Protein AF-A0A4Q9LUZ6-F1 (afdb_monomer)

Secondary structure (DSSP, 8-state):
--EETTTTEETTT-TTSSSPP--SSHHHHHHHSTTSS--HHHHHHHHHHH-HHHHHHHHTTT---

Foldseek 3Di:
DQQDVVVRAGPQQGPVDPHGDDDPDPVSCVCPDPPNDPCVPVVVVVVCVVDPVSVVVVVVVPPDD

Organism: NCBI:txid1176355

Structure (mmCIF, N/CA/C/O backbone):
data_AF-A0A4Q9LUZ6-F1
#
_entry.id   AF-A0A4Q9LUZ6-F1
#
loop_
_atom_site.group_PDB
_atom_site.id
_atom_site.type_symbol
_atom_site.label_atom_id
_atom_site.label_alt_id
_atom_site.label_comp_id
_atom_site.label_asym_id
_atom_site.label_entity_id
_atom_site.label_seq_id
_atom_site.pdbx_PDB_ins_code
_atom_site.Cartn_x
_atom_site.Cartn_y
_atom_site.Cartn_z
_atom_site.occupancy
_atom_site.B_iso_or_equiv
_atom_site.auth_seq_id
_atom_site.auth_comp_id
_atom_site.auth_asym_id
_atom_site.auth_atom_id
_atom_site.pdbx_PDB_model_num
ATOM 1 N N . MET A 1 1 ? 3.655 5.574 -16.896 1.00 73.06 1 MET A N 1
ATOM 2 C CA . MET A 1 1 ? 3.356 4.312 -17.602 1.00 73.06 1 MET A CA 1
ATOM 3 C C . MET A 1 1 ? 4.435 3.295 -17.264 1.00 73.06 1 MET A C 1
ATOM 5 O O . MET A 1 1 ? 5.599 3.622 -17.418 1.00 73.06 1 MET A O 1
ATOM 9 N N . ALA A 1 2 ? 4.076 2.140 -16.690 1.00 88.12 2 ALA A N 1
ATOM 10 C CA . ALA A 1 2 ? 5.040 1.143 -16.185 1.00 88.12 2 ALA A CA 1
ATOM 11 C C . ALA A 1 2 ? 4.682 -0.308 -16.559 1.00 88.12 2 ALA A C 1
ATOM 13 O O . ALA A 1 2 ? 5.313 -1.247 -16.069 1.00 88.12 2 ALA A O 1
ATOM 14 N N . TYR A 1 3 ? 3.650 -0.484 -17.387 1.00 95.69 3 TYR A N 1
ATOM 15 C CA . TYR A 1 3 ? 3.249 -1.779 -17.915 1.00 95.69 3 TYR A CA 1
ATOM 16 C C . TYR A 1 3 ? 4.058 -2.089 -19.173 1.00 95.69 3 TYR A C 1
ATOM 18 O O . TYR A 1 3 ? 4.124 -1.270 -20.086 1.00 95.69 3 TYR A O 1
ATOM 26 N N . HIS A 1 4 ? 4.703 -3.250 -19.193 1.00 96.19 4 HIS A N 1
ATOM 27 C CA . HIS A 1 4 ? 5.518 -3.705 -20.306 1.00 96.19 4 HIS A CA 1
ATOM 28 C C . HIS A 1 4 ? 4.675 -4.605 -21.207 1.00 96.19 4 HIS A C 1
ATOM 30 O O . HIS A 1 4 ? 4.347 -5.716 -20.804 1.00 96.19 4 HIS A O 1
ATOM 36 N N . ILE A 1 5 ? 4.386 -4.158 -22.433 1.00 95.31 5 ILE A N 1
ATOM 37 C CA . ILE A 1 5 ? 3.436 -4.820 -23.348 1.00 95.31 5 ILE A CA 1
ATOM 38 C C . ILE A 1 5 ? 3.898 -6.234 -23.714 1.00 95.31 5 ILE A C 1
ATOM 40 O O . ILE A 1 5 ? 3.184 -7.191 -23.465 1.00 95.31 5 ILE A O 1
ATOM 44 N N . GLN A 1 6 ? 5.131 -6.395 -24.200 1.00 96.56 6 GLN A N 1
ATOM 45 C CA . GLN A 1 6 ? 5.626 -7.716 -24.625 1.00 96.56 6 GLN A CA 1
ATOM 46 C C . GLN A 1 6 ? 5.689 -8.741 -23.484 1.00 96.56 6 GLN A C 1
ATOM 48 O O . GLN A 1 6 ? 5.444 -9.921 -23.679 1.00 96.56 6 GLN A O 1
ATOM 53 N N . LYS A 1 7 ? 6.049 -8.286 -22.280 1.00 93.81 7 LYS A N 1
ATOM 54 C CA . LYS A 1 7 ? 6.220 -9.142 -21.099 1.00 93.81 7 LYS A CA 1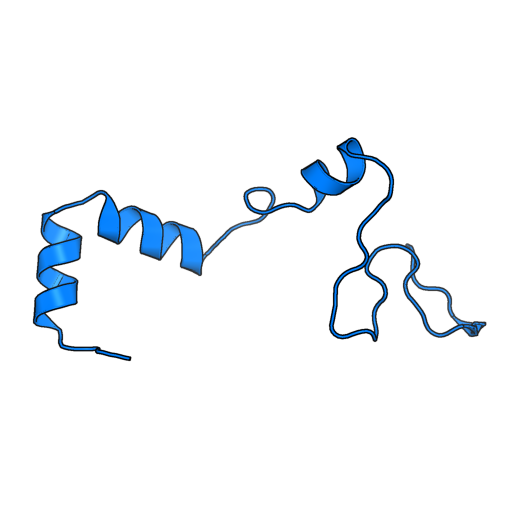
ATOM 55 C C . LYS A 1 7 ? 4.950 -9.225 -20.255 1.00 93.81 7 LYS A C 1
ATOM 57 O O . LYS A 1 7 ? 4.993 -9.817 -19.184 1.00 93.81 7 LYS A O 1
ATOM 62 N N . LEU A 1 8 ? 3.884 -8.555 -20.695 1.00 94.00 8 LEU A N 1
ATOM 63 C CA . LEU A 1 8 ? 2.580 -8.455 -20.048 1.00 94.00 8 LEU A CA 1
ATOM 64 C C . LEU A 1 8 ? 2.641 -8.211 -18.530 1.00 94.00 8 LEU A C 1
ATOM 66 O O . LEU A 1 8 ? 1.823 -8.721 -17.769 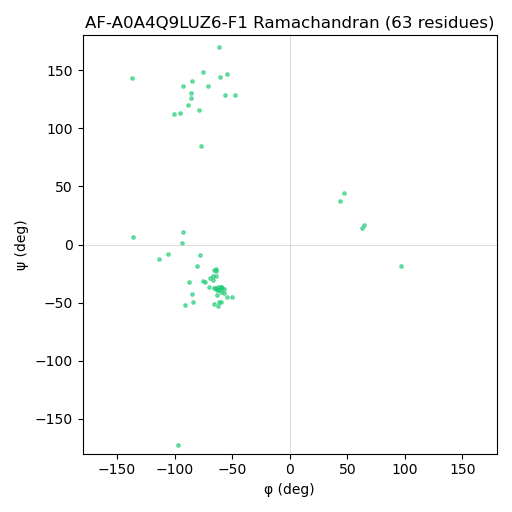1.00 94.00 8 LEU A O 1
ATOM 70 N N . ARG A 1 9 ? 3.611 -7.409 -18.074 1.00 95.44 9 ARG A N 1
ATOM 71 C CA . ARG A 1 9 ? 3.896 -7.225 -16.643 1.00 95.44 9 ARG A CA 1
ATOM 72 C C . ARG A 1 9 ? 4.146 -5.775 -16.279 1.00 95.44 9 ARG A C 1
ATOM 74 O O . ARG A 1 9 ? 4.808 -5.038 -17.013 1.00 95.44 9 ARG A O 1
ATOM 81 N N . CYS A 1 10 ? 3.689 -5.363 -15.103 1.00 95.00 10 CYS A N 1
ATOM 82 C CA . CYS A 1 10 ? 3.984 -4.034 -14.579 1.00 95.00 10 CYS A CA 1
ATOM 83 C C . CYS A 1 10 ? 5.291 -4.024 -13.781 1.00 95.00 10 CYS A C 1
ATOM 85 O O . CYS A 1 10 ? 5.387 -4.649 -12.730 1.00 95.00 10 CYS A O 1
ATOM 87 N N . ALA A 1 11 ? 6.275 -3.222 -14.192 1.00 92.81 11 ALA A N 1
ATOM 88 C CA . ALA A 1 11 ? 7.528 -3.070 -13.442 1.00 92.81 11 ALA A CA 1
ATOM 89 C C . ALA A 1 11 ? 7.317 -2.448 -12.051 1.00 92.81 11 ALA A C 1
ATOM 91 O O . ALA A 1 11 ? 8.137 -2.612 -11.150 1.00 92.81 11 ALA A O 1
ATOM 92 N N . SER A 1 12 ? 6.213 -1.719 -11.876 1.00 91.75 12 SER A N 1
ATOM 93 C CA . SER A 1 12 ? 5.957 -0.945 -10.673 1.00 91.75 12 SER A CA 1
ATOM 94 C C . SER A 1 12 ? 5.197 -1.716 -9.600 1.00 91.75 12 SER A C 1
ATOM 96 O O . SER A 1 12 ? 5.639 -1.722 -8.457 1.00 91.75 12 SER A O 1
ATOM 98 N N . CYS A 1 13 ? 4.063 -2.331 -9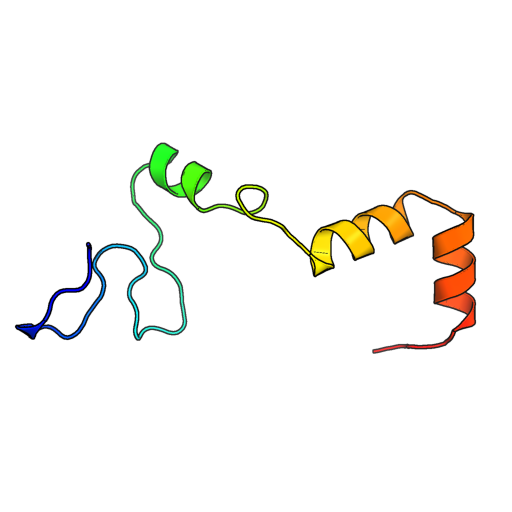.939 1.00 93.00 13 CYS A N 1
ATOM 99 C CA . CYS A 1 13 ? 3.242 -3.084 -8.985 1.00 93.00 13 CYS A CA 1
ATOM 100 C C . CYS A 1 13 ? 3.343 -4.604 -9.145 1.00 93.00 13 CYS A C 1
ATOM 102 O O . CYS A 1 13 ? 2.824 -5.294 -8.282 1.00 93.00 13 CYS A O 1
ATOM 104 N N . ALA A 1 14 ? 4.009 -5.106 -10.193 1.00 94.25 14 ALA A N 1
ATOM 105 C CA . ALA A 1 14 ? 4.056 -6.522 -10.574 1.00 94.25 14 ALA A CA 1
ATOM 106 C C . ALA A 1 14 ? 2.720 -7.158 -10.997 1.00 94.25 14 ALA A C 1
ATOM 10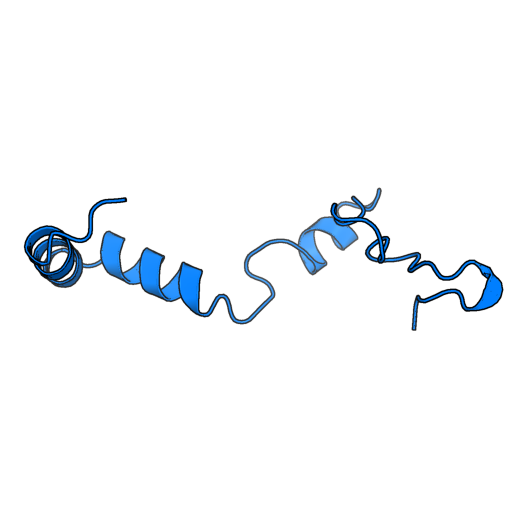8 O O . ALA A 1 14 ? 2.657 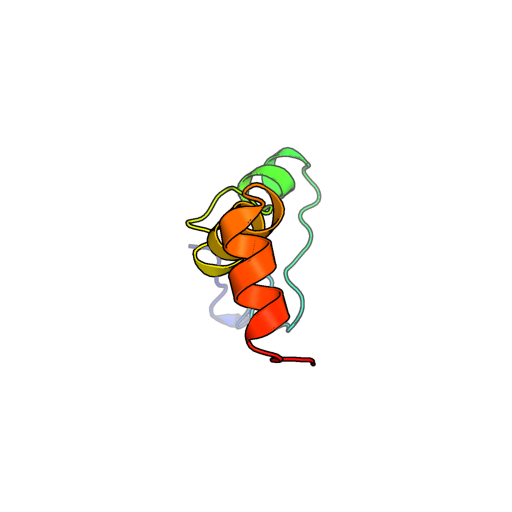-8.369 -11.135 1.00 94.25 14 ALA A O 1
ATOM 109 N N . TYR A 1 15 ? 1.682 -6.372 -11.322 1.00 95.00 15 TYR A N 1
ATOM 110 C CA . TYR A 1 15 ? 0.500 -6.910 -12.018 1.00 95.00 15 TYR A CA 1
ATOM 111 C C . TYR A 1 15 ? 0.941 -7.773 -13.220 1.00 95.00 15 TYR A C 1
ATOM 113 O O . TYR A 1 15 ? 1.769 -7.272 -13.999 1.00 95.00 15 TYR A O 1
ATOM 121 N N . PRO A 1 16 ? 0.454 -9.023 -13.379 1.00 94.94 16 PRO A N 1
ATOM 122 C CA . PRO A 1 16 ? -0.751 -9.635 -12.784 1.00 94.94 16 PRO A CA 1
ATOM 123 C C . PRO A 1 16 ? -0.568 -10.411 -11.463 1.00 94.94 16 PRO A C 1
ATOM 125 O O . PRO A 1 16 ? -1.491 -11.100 -11.033 1.00 94.94 16 PRO A O 1
ATOM 128 N N . GLU A 1 17 ? 0.587 -10.329 -10.806 1.00 94.56 17 GLU A N 1
ATOM 129 C CA . GLU A 1 17 ? 0.817 -11.036 -9.542 1.00 94.56 17 GLU A CA 1
ATOM 130 C C . GLU A 1 17 ? -0.160 -10.593 -8.438 1.00 94.56 17 GLU A C 1
ATOM 132 O O . GLU A 1 17 ? -0.505 -9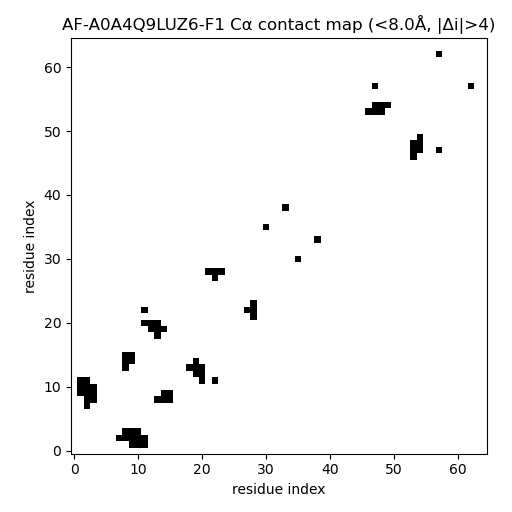.415 -8.316 1.00 94.56 17 GLU A O 1
ATOM 137 N N . ALA A 1 18 ? -0.569 -11.542 -7.587 1.00 95.12 18 ALA A N 1
ATOM 138 C CA . ALA A 1 18 ? -1.458 -11.268 -6.455 1.00 95.12 18 ALA A CA 1
ATOM 139 C C . ALA A 1 18 ? -0.796 -10.378 -5.388 1.00 95.12 18 ALA A C 1
ATOM 141 O O . ALA A 1 18 ? -1.467 -9.608 -4.699 1.00 95.12 18 ALA A O 1
ATOM 142 N N . LYS A 1 19 ? 0.532 -10.480 -5.240 1.00 92.62 19 LYS A N 1
ATOM 143 C CA . LYS A 1 19 ? 1.310 -9.646 -4.322 1.00 92.62 19 LYS A CA 1
ATOM 144 C C . LYS A 1 19 ? 1.824 -8.411 -5.052 1.00 92.62 19 LYS A C 1
ATOM 146 O O . LYS A 1 19 ? 2.360 -8.494 -6.150 1.00 92.62 19 LYS A O 1
ATOM 151 N N . ILE A 1 20 ? 1.719 -7.258 -4.395 1.00 92.56 20 ILE A N 1
ATOM 152 C CA . ILE A 1 20 ? 2.323 -6.024 -4.897 1.00 92.56 20 ILE A CA 1
ATOM 153 C C . ILE A 1 20 ? 3.843 -6.122 -4.755 1.00 92.56 20 ILE A C 1
ATOM 155 O O . ILE A 1 20 ? 4.359 -6.501 -3.702 1.00 92.56 20 ILE A O 1
ATOM 159 N N . ARG A 1 21 ? 4.571 -5.704 -5.793 1.00 92.81 21 ARG A N 1
ATOM 160 C CA . ARG A 1 21 ? 6.034 -5.598 -5.750 1.00 92.81 21 ARG A CA 1
ATOM 161 C C . ARG A 1 21 ? 6.514 -4.706 -4.601 1.00 92.81 21 ARG A C 1
ATOM 163 O O . ARG A 1 21 ? 6.165 -3.525 -4.542 1.00 92.81 21 ARG A O 1
ATOM 170 N N . ASN A 1 22 ? 7.443 -5.218 -3.796 1.00 90.56 22 ASN A N 1
ATOM 171 C CA . ASN A 1 22 ? 8.212 -4.412 -2.851 1.00 90.56 22 ASN A CA 1
ATOM 172 C C . ASN A 1 22 ? 9.348 -3.670 -3.581 1.00 90.56 22 ASN A C 1
ATOM 174 O O . ASN A 1 22 ? 10.244 -4.312 -4.133 1.00 90.56 22 ASN A O 1
ATOM 178 N N . PRO A 1 23 ? 9.341 -2.326 -3.633 1.00 88.50 23 PRO A N 1
ATOM 179 C CA . PRO A 1 23 ? 10.433 -1.578 -4.240 1.00 88.50 23 PRO A CA 1
ATOM 180 C C . PRO A 1 23 ? 11.661 -1.567 -3.318 1.00 88.50 23 PRO A C 1
ATOM 182 O O . PRO A 1 23 ? 11.526 -1.530 -2.097 1.00 88.50 23 PRO A O 1
ATOM 185 N N . CYS A 1 24 ? 12.862 -1.532 -3.898 1.00 86.25 24 CYS A N 1
ATOM 186 C CA . CYS A 1 24 ? 14.111 -1.506 -3.128 1.00 86.25 24 CYS A CA 1
ATOM 187 C C . CYS A 1 24 ? 14.325 -0.175 -2.384 1.00 86.25 24 CYS A C 1
ATOM 18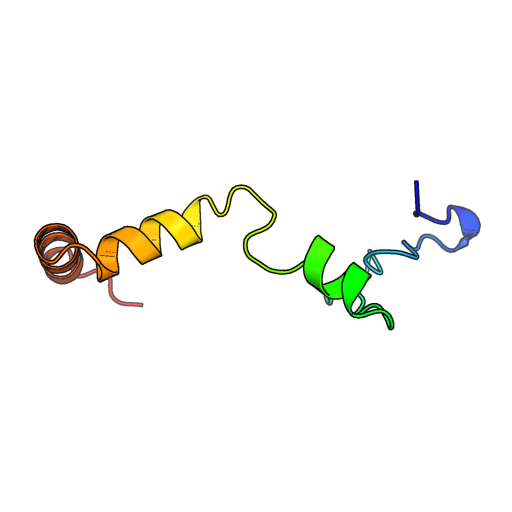9 O O . CYS A 1 24 ? 14.922 -0.155 -1.317 1.00 86.25 24 CYS A O 1
ATOM 191 N N . SER A 1 25 ? 13.800 0.937 -2.911 1.00 91.56 25 SER A N 1
ATOM 192 C CA . SER A 1 25 ? 13.928 2.260 -2.287 1.00 91.56 25 SER A CA 1
ATOM 193 C C . SER A 1 25 ? 12.834 2.516 -1.249 1.00 91.56 25 SER A C 1
ATOM 195 O O . SER A 1 25 ? 11.640 2.415 -1.550 1.00 91.56 25 SER A O 1
ATOM 197 N N . GLU A 1 26 ? 13.231 2.956 -0.056 1.00 94.38 26 GLU A N 1
ATOM 198 C CA . GLU A 1 26 ? 12.323 3.357 1.024 1.00 94.38 26 GLU A CA 1
ATOM 199 C C . GLU A 1 26 ? 11.395 4.515 0.623 1.00 94.38 26 GLU A C 1
ATOM 201 O O . GLU A 1 26 ? 10.195 4.498 0.910 1.00 94.38 26 GLU A O 1
ATOM 206 N N . LYS A 1 27 ? 11.899 5.468 -0.172 1.00 94.00 27 LYS A N 1
ATOM 207 C CA . LYS A 1 27 ? 11.091 6.557 -0.742 1.00 94.00 27 LYS A CA 1
ATOM 208 C C . LYS A 1 27 ? 9.927 6.015 -1.572 1.00 94.00 27 LYS A C 1
ATOM 210 O O . LYS A 1 27 ? 8.809 6.526 -1.487 1.00 94.00 27 LYS A O 1
ATOM 215 N N . CYS A 1 28 ? 10.175 4.976 -2.367 1.00 93.00 28 CYS A N 1
ATOM 216 C CA . CYS A 1 28 ? 9.143 4.331 -3.173 1.00 93.00 28 CYS A CA 1
ATOM 217 C C . CYS A 1 28 ? 8.147 3.550 -2.308 1.00 93.00 28 CYS A C 1
ATOM 219 O O . CYS A 1 28 ? 6.952 3.593 -2.604 1.00 93.00 28 CYS A O 1
ATOM 221 N N . LYS A 1 29 ? 8.607 2.903 -1.226 1.00 93.00 29 LYS A N 1
ATOM 222 C CA . LYS A 1 29 ? 7.725 2.245 -0.246 1.00 93.00 29 LYS A CA 1
ATOM 223 C C . LYS A 1 29 ? 6.765 3.263 0.379 1.00 93.00 29 LYS A C 1
ATOM 225 O O . LYS A 1 29 ? 5.554 3.070 0.315 1.00 93.00 29 LYS A O 1
ATOM 230 N N . ARG A 1 30 ? 7.269 4.404 0.864 1.00 93.56 30 ARG A N 1
ATOM 231 C CA . ARG A 1 30 ? 6.444 5.456 1.489 1.00 93.56 30 ARG A CA 1
ATOM 232 C C . ARG A 1 30 ? 5.403 6.059 0.544 1.00 93.56 30 ARG A C 1
ATOM 234 O O . ARG A 1 30 ? 4.275 6.297 0.956 1.00 93.56 30 ARG A O 1
ATOM 241 N N . LYS A 1 31 ? 5.745 6.266 -0.733 1.00 92.69 31 LYS A N 1
ATOM 242 C CA . LYS A 1 31 ? 4.804 6.784 -1.748 1.00 92.69 31 LYS A CA 1
ATOM 243 C C . LYS A 1 31 ? 3.625 5.848 -2.040 1.00 92.69 31 LYS A C 1
ATOM 245 O O . LYS A 1 31 ? 2.627 6.306 -2.585 1.00 92.69 31 LYS A O 1
ATOM 250 N N . ARG A 1 32 ? 3.751 4.554 -1.732 1.00 90.88 32 ARG A N 1
ATOM 251 C CA . ARG A 1 32 ? 2.724 3.530 -1.985 1.00 90.88 32 ARG A CA 1
ATOM 252 C C . ARG A 1 32 ? 2.114 2.918 -0.735 1.00 90.88 32 ARG A C 1
ATOM 254 O O . ARG A 1 32 ? 1.119 2.211 -0.852 1.00 90.88 32 ARG A O 1
ATOM 261 N N . GLY A 1 33 ? 2.709 3.158 0.428 1.00 91.38 33 GLY A N 1
ATOM 262 C CA . GLY A 1 33 ? 2.221 2.644 1.697 1.00 91.38 33 GLY A CA 1
ATOM 263 C C . GLY A 1 33 ? 0.817 3.143 2.036 1.00 91.38 33 GLY A C 1
ATOM 264 O O . GLY A 1 33 ? 0.265 4.055 1.405 1.00 91.38 33 GLY A O 1
ATOM 265 N N . TYR A 1 34 ? 0.239 2.538 3.069 1.00 91.00 34 TYR A N 1
ATOM 266 C CA . TYR A 1 34 ? -1.032 2.969 3.642 1.00 91.00 34 TYR A CA 1
ATOM 267 C C . TYR A 1 34 ? -0.988 4.459 4.027 1.00 91.00 34 TYR A C 1
ATOM 269 O O . TYR A 1 34 ? 0.053 4.987 4.400 1.00 91.00 34 TYR A O 1
ATOM 277 N N . GLY A 1 35 ? -2.120 5.158 3.914 1.00 90.81 35 GLY A N 1
ATOM 278 C CA . GLY A 1 35 ? -2.220 6.591 4.245 1.00 90.81 35 GLY A CA 1
ATOM 279 C C . GLY A 1 35 ? -2.087 7.537 3.053 1.00 90.81 35 GLY A C 1
ATOM 280 O O . GLY A 1 35 ? -2.566 8.662 3.124 1.00 90.81 35 GLY A O 1
ATOM 281 N N . THR A 1 36 ? -1.529 7.073 1.935 1.00 93.75 36 THR A N 1
ATOM 282 C CA . THR A 1 36 ? -1.367 7.883 0.712 1.00 93.75 36 THR A CA 1
ATOM 283 C C . THR A 1 36 ? -2.672 8.082 -0.065 1.00 93.75 36 THR A C 1
ATOM 285 O O . THR A 1 36 ? -2.877 9.115 -0.695 1.00 93.75 36 THR A O 1
ATOM 288 N N . GLY A 1 37 ? -3.573 7.096 -0.016 1.00 92.56 37 GLY A N 1
ATOM 289 C CA . GLY A 1 37 ? -4.869 7.126 -0.692 1.00 92.56 37 GLY A CA 1
ATOM 290 C C . GLY A 1 37 ? -6.038 7.560 0.199 1.00 92.56 37 GLY A C 1
ATOM 291 O O . GLY A 1 37 ? -5.903 7.925 1.365 1.00 92.56 37 GLY A O 1
ATOM 292 N N . ARG A 1 38 ? -7.257 7.448 -0.343 1.00 95.12 38 ARG A N 1
ATOM 293 C CA . ARG A 1 38 ? -8.490 7.879 0.345 1.00 95.12 38 ARG A CA 1
ATOM 294 C C . ARG A 1 38 ? -8.801 7.091 1.627 1.00 95.12 38 ARG A C 1
ATOM 296 O O . ARG A 1 38 ? -9.459 7.643 2.503 1.00 95.12 38 ARG A O 1
ATOM 303 N N . LEU A 1 39 ? -8.348 5.833 1.741 1.00 94.88 39 LEU A N 1
ATOM 304 C CA . LEU A 1 39 ? -8.587 4.937 2.890 1.00 94.88 39 LEU A CA 1
ATOM 305 C C . LEU A 1 39 ? -10.063 4.901 3.356 1.00 94.88 39 LEU A C 1
ATOM 307 O O . LEU A 1 39 ? -10.345 4.958 4.551 1.00 94.88 39 LEU A O 1
ATOM 311 N N . ARG A 1 40 ? -11.016 4.811 2.412 1.00 91.56 40 ARG A N 1
ATOM 312 C CA . ARG A 1 40 ? -12.469 4.951 2.674 1.00 91.56 40 ARG A CA 1
ATOM 313 C C . ARG A 1 40 ? -12.979 4.076 3.827 1.00 91.56 40 ARG A C 1
ATOM 315 O O . ARG A 1 40 ? -13.733 4.554 4.667 1.00 91.56 40 ARG A O 1
ATOM 322 N N . TYR A 1 41 ? -12.565 2.811 3.864 1.00 89.69 41 TYR A N 1
ATOM 323 C CA . TYR A 1 41 ? -12.994 1.858 4.888 1.00 89.69 41 TYR A CA 1
ATOM 324 C C . TYR A 1 41 ? -12.163 1.965 6.173 1.00 89.69 41 TYR A C 1
ATOM 326 O O . TYR A 1 41 ? -12.718 2.136 7.253 1.00 89.69 41 TYR A O 1
ATOM 334 N N . VAL A 1 42 ? -10.832 1.968 6.054 1.00 90.44 42 VAL A N 1
ATOM 335 C CA . VAL A 1 42 ? -9.912 2.005 7.205 1.00 90.44 42 VAL A CA 1
ATOM 336 C C . VAL A 1 42 ? -10.116 3.260 8.059 1.00 90.44 42 VAL A C 1
ATOM 338 O O . VAL A 1 42 ? -10.169 3.162 9.279 1.00 90.44 42 VAL A O 1
ATOM 341 N N . LYS A 1 43 ? -10.330 4.435 7.450 1.00 88.31 43 LYS A N 1
ATOM 342 C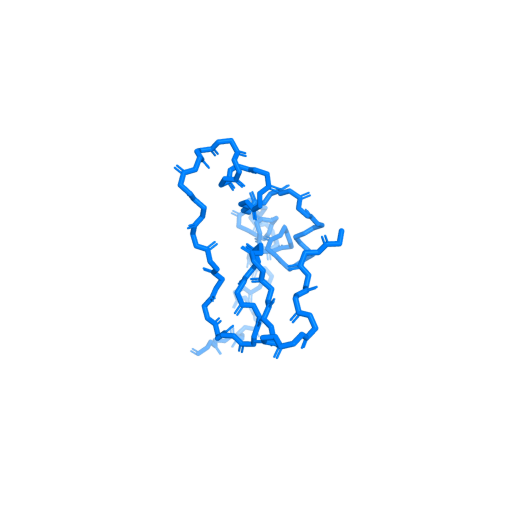 CA . LYS A 1 43 ? -10.634 5.666 8.203 1.00 88.31 43 LYS A CA 1
ATOM 343 C C . LYS A 1 43 ? -11.964 5.580 8.947 1.00 88.31 43 LYS A C 1
ATOM 345 O O . LYS A 1 43 ? -12.073 6.087 10.059 1.00 88.31 43 LYS A O 1
ATOM 350 N N . ARG A 1 44 ? -12.976 4.942 8.348 1.00 87.31 44 ARG A N 1
ATOM 351 C CA . ARG A 1 44 ? -14.272 4.714 9.001 1.00 87.31 44 ARG A CA 1
ATOM 352 C C . ARG A 1 44 ? -14.100 3.818 10.224 1.00 87.31 44 ARG A C 1
ATOM 354 O O . ARG A 1 44 ? -14.661 4.134 11.263 1.00 87.31 44 ARG A O 1
ATOM 361 N N . ILE A 1 45 ? -13.312 2.749 10.105 1.00 85.62 45 ILE A N 1
ATOM 362 C CA . ILE A 1 45 ? -12.968 1.882 11.236 1.00 85.62 45 ILE A CA 1
ATOM 363 C C . ILE A 1 45 ? -12.217 2.666 12.315 1.00 85.62 45 ILE A C 1
ATOM 365 O O . ILE A 1 45 ? -12.617 2.621 13.471 1.00 85.62 45 ILE A O 1
ATOM 369 N N . GLY A 1 46 ? -11.181 3.425 11.945 1.00 85.94 46 GLY A N 1
ATOM 370 C CA . GLY A 1 46 ? -10.398 4.214 12.899 1.00 85.94 46 GLY A CA 1
ATOM 371 C C . GLY A 1 46 ? -11.269 5.151 13.736 1.00 85.94 46 GLY A C 1
ATOM 372 O O . GLY A 1 46 ? -11.166 5.156 14.956 1.00 85.94 46 GLY A O 1
ATOM 373 N N . LYS A 1 47 ? -12.218 5.860 13.108 1.00 84.56 47 LYS A N 1
ATOM 374 C CA . LYS A 1 47 ? -13.183 6.708 13.830 1.00 84.56 47 LYS A CA 1
ATOM 375 C C . LYS A 1 47 ? -14.041 5.927 14.829 1.00 84.56 47 LYS A C 1
ATOM 377 O O . LYS A 1 47 ? -14.325 6.444 15.901 1.00 84.56 47 LYS A O 1
ATOM 382 N N . ARG A 1 48 ? -14.435 4.689 14.514 1.00 79.69 48 ARG A N 1
ATOM 383 C CA . ARG A 1 48 ? -15.217 3.856 15.445 1.00 79.69 48 ARG A CA 1
ATOM 384 C C . ARG A 1 48 ? -14.438 3.542 16.714 1.00 79.69 48 ARG A C 1
ATOM 386 O O . ARG A 1 48 ? -15.026 3.550 17.778 1.00 79.69 48 ARG A O 1
ATOM 393 N N . PHE A 1 49 ? -13.139 3.276 16.605 1.00 78.12 49 PHE A N 1
ATOM 394 C CA . PHE A 1 49 ? -12.319 2.932 17.768 1.00 78.12 49 PHE A CA 1
ATOM 395 C C . PHE A 1 49 ? -11.867 4.143 18.589 1.00 78.12 49 PHE A C 1
ATOM 397 O O . PHE A 1 49 ? -11.491 3.968 19.741 1.00 78.12 49 PHE A O 1
ATOM 404 N N . VAL A 1 50 ? -11.919 5.348 18.017 1.00 83.06 50 VAL A N 1
ATOM 405 C CA . VAL A 1 50 ? -11.570 6.600 18.710 1.00 83.06 50 VAL A CA 1
ATOM 406 C C . VAL A 1 50 ? -12.767 7.198 19.458 1.00 83.06 50 VAL A C 1
ATOM 408 O O . VAL A 1 50 ? -12.579 7.797 20.509 1.00 83.06 50 VAL A O 1
ATOM 411 N N . HIS A 1 51 ? -13.990 7.022 18.947 1.00 81.44 51 HIS A N 1
ATOM 412 C CA . HIS A 1 51 ? -15.208 7.582 19.542 1.00 81.44 51 HIS A CA 1
ATOM 413 C C . HIS A 1 51 ? -15.977 6.524 20.354 1.00 81.44 51 HIS A C 1
ATOM 415 O O . HIS A 1 51 ? -16.536 5.598 19.751 1.00 81.44 51 HIS A O 1
ATOM 421 N N . PRO A 1 52 ? -16.052 6.648 21.697 1.00 77.38 52 PRO A N 1
ATOM 422 C CA . PRO A 1 52 ? -16.708 5.665 22.562 1.00 77.38 52 PRO A CA 1
ATOM 423 C C . PRO A 1 52 ? -18.177 5.431 22.197 1.00 77.38 52 PRO A C 1
ATOM 425 O O . PRO A 1 52 ? -18.633 4.285 22.192 1.00 77.38 52 PRO A O 1
ATOM 428 N N . GLU A 1 53 ? -18.908 6.484 21.814 1.00 78.06 53 GLU A N 1
ATOM 429 C CA . GLU A 1 53 ? -20.316 6.373 21.424 1.00 78.06 53 GLU A CA 1
ATOM 430 C C . GLU A 1 53 ? -20.519 5.562 20.134 1.00 78.06 53 GLU A C 1
ATOM 432 O O . GLU A 1 53 ? -21.452 4.759 20.033 1.00 78.06 53 GLU A O 1
ATOM 437 N N . LEU A 1 54 ? -19.616 5.711 19.159 1.00 73.94 54 LEU A N 1
ATOM 438 C CA . LEU A 1 54 ? -19.674 4.973 17.896 1.00 73.94 54 LEU A CA 1
ATOM 439 C C . LEU A 1 54 ? -19.269 3.512 18.078 1.00 73.94 54 LEU A C 1
ATOM 441 O O . LEU A 1 54 ? -19.811 2.651 17.381 1.00 73.94 54 LEU A O 1
ATOM 445 N N . LYS A 1 55 ? -18.349 3.236 19.009 1.00 73.62 55 LYS A N 1
ATOM 446 C CA . LYS A 1 55 ? -17.952 1.880 19.395 1.00 73.62 55 LYS A CA 1
ATOM 447 C C . LYS A 1 55 ? -19.105 1.135 20.065 1.00 73.62 55 LYS A C 1
ATOM 449 O O . LYS A 1 55 ? -19.499 0.080 19.577 1.00 73.62 55 LYS A O 1
ATOM 454 N N . ALA A 1 56 ? -19.735 1.742 21.072 1.00 76.94 56 ALA A N 1
ATOM 455 C 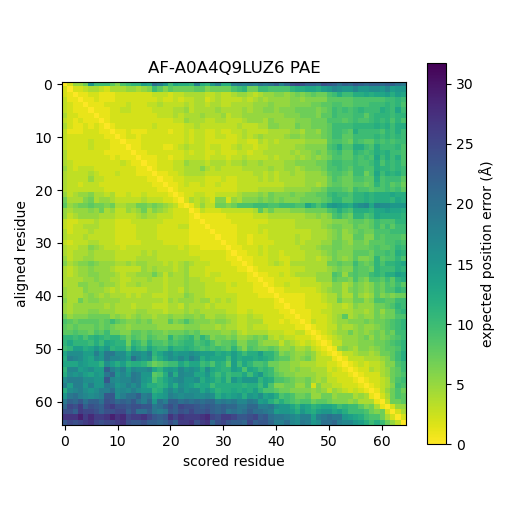CA . ALA A 1 56 ? -20.874 1.155 21.778 1.00 76.94 56 ALA A CA 1
ATOM 456 C C . ALA A 1 56 ? -22.065 0.852 20.845 1.00 76.94 56 ALA A C 1
ATOM 458 O O . ALA A 1 56 ? -22.733 -0.169 20.990 1.00 76.94 56 ALA A O 1
ATOM 459 N N . LEU A 1 57 ? -22.323 1.710 19.850 1.00 72.88 57 LEU A N 1
ATOM 460 C CA . LEU A 1 57 ? -23.329 1.478 18.803 1.00 72.88 57 LEU A CA 1
ATOM 461 C C . LEU A 1 57 ? -22.986 0.318 17.855 1.00 72.88 57 LEU A C 1
ATOM 463 O O . LEU A 1 57 ? -23.886 -0.246 17.232 1.00 72.88 57 LEU A O 1
ATOM 467 N N . TRP A 1 58 ? -21.703 0.012 17.675 1.00 71.00 58 TRP A N 1
ATOM 468 C CA . TRP A 1 58 ? -21.234 -1.072 16.813 1.00 71.00 58 TRP A CA 1
ATOM 469 C C . TRP A 1 58 ? -21.245 -2.411 17.550 1.00 71.00 58 TRP A C 1
ATOM 471 O O . TRP A 1 58 ? -21.756 -3.388 17.009 1.00 71.00 58 TRP A O 1
ATOM 481 N N . ASP A 1 59 ? -20.806 -2.419 18.808 1.00 74.81 59 ASP A N 1
ATOM 482 C CA . ASP A 1 59 ? -20.831 -3.601 19.675 1.00 74.81 59 ASP A CA 1
ATOM 483 C C . ASP A 1 59 ? -22.279 -4.069 19.928 1.00 74.81 59 ASP A C 1
ATOM 485 O O . ASP A 1 59 ? -22.579 -5.259 19.853 1.00 74.81 59 ASP A O 1
ATOM 489 N N . LYS A 1 60 ? -23.227 -3.130 20.088 1.00 72.81 60 LYS A N 1
ATOM 490 C CA . LYS A 1 60 ? -24.673 -3.426 20.189 1.00 72.81 60 LYS A CA 1
ATOM 491 C C . LYS A 1 60 ? -25.295 -3.998 18.912 1.00 72.81 60 LYS A C 1
ATOM 493 O O . LYS A 1 60 ? -26.354 -4.612 18.986 1.00 72.81 60 LYS A O 1
ATOM 498 N N . ARG A 1 61 ? -24.689 -3.779 17.738 1.00 70.19 61 ARG A N 1
ATOM 499 C CA . ARG A 1 61 ? -25.207 -4.294 16.457 1.00 70.19 61 ARG A CA 1
ATOM 500 C C . ARG A 1 61 ? -24.910 -5.780 16.246 1.00 70.19 61 ARG A C 1
ATOM 502 O O . ARG A 1 61 ? -25.441 -6.338 15.293 1.00 70.19 61 ARG A O 1
ATOM 509 N N . GLY A 1 62 ? -24.087 -6.409 17.092 1.00 61.94 62 GLY A N 1
ATOM 510 C CA . GLY A 1 62 ? -23.887 -7.863 17.095 1.00 61.94 62 GLY A CA 1
ATOM 511 C C . GLY A 1 62 ? -23.286 -8.448 15.811 1.00 61.94 62 GLY A C 1
ATOM 512 O O . GLY A 1 62 ? -23.325 -9.660 15.627 1.00 61.94 62 GLY A O 1
ATOM 513 N N . ILE A 1 63 ? -22.732 -7.617 14.917 1.00 65.25 63 ILE A N 1
ATOM 514 C CA . ILE A 1 63 ? -22.059 -8.081 13.698 1.00 65.25 63 ILE A CA 1
ATOM 515 C C . ILE A 1 63 ? -20.684 -8.595 14.116 1.00 65.25 63 ILE A C 1
ATOM 517 O O . ILE A 1 63 ? -19.694 -7.862 14.118 1.00 65.25 63 ILE A O 1
ATOM 521 N N . THR A 1 64 ? -20.670 -9.850 14.540 1.00 57.19 64 THR A N 1
ATOM 522 C CA . THR A 1 64 ? -19.463 -10.633 14.765 1.00 57.19 64 THR A CA 1
ATOM 523 C C . THR A 1 64 ? -19.043 -11.260 13.438 1.00 57.19 64 THR A C 1
ATOM 525 O O . THR A 1 64 ? -19.880 -11.608 12.606 1.00 57.19 64 THR A O 1
ATOM 528 N N . TYR A 1 65 ? -17.736 -11.284 13.205 1.00 56.00 65 TYR A N 1
ATOM 529 C CA . TYR A 1 65 ? -17.103 -12.143 12.205 1.00 56.00 65 TYR A CA 1
ATOM 530 C C . TYR A 1 65 ? -17.027 -13.569 12.739 1.00 56.00 65 TYR A C 1
ATOM 532 O O . TYR A 1 65 ? -16.817 -13.703 13.968 1.00 56.00 65 TYR A O 1
#

InterPro domains:
  IPR011331 Large ribosomal subunit protein eL37/eL43 [G3DSA:2.20.25.30] (1-52)

Sequence (65 aa):
MAYHIQKLRCASCAYPEAKIRNPCSEKCKRKRGYGTGRLRYVKRIGKRFVHPELKALWDKRGITY

Radius of gyration: 18.44 Å; Cα contacts (8 Å, |Δi|>4): 38; chains: 1; bounding box: 39×20×47 Å

Solvent-accessible surface area (backbone atoms only — not comparable to full-atom values): 4152 Å² total; per-residue (Å²): 140,53,68,37,77,95,74,65,33,23,81,66,46,36,41,84,50,92,59,70,50,82,60,93,46,67,71,58,42,62,72,68,37,89,80,70,62,87,50,74,62,63,54,54,51,52,51,30,77,71,34,68,70,53,36,55,60,50,64,72,62,66,80,73,131

Nearest PDB structures (foldseek):
  6zu5-assembly1_LJJ  TM=7.882E-01  e=2.528E-04  Paranosema locustae
  7qep-assembly1_O7  TM=8.029E-01  e=3.626E-04  Encephalitozoon cuniculi GB-M1
  6rm3-assembly1_LJJ  TM=7.446E-01  e=4.189E-04  Vairimorpha necatrix
  5xxb-assembly1_i  TM=9.186E-01  e=1.002E-02  Toxoplasma gondii
  8p5d-assembly1_LJJ  TM=7.031E-01  e=4.215E-03  Spraguea lophii 42_110

pLDDT: mean 86.43, std 10.13, range [56.0, 96.56]

Mean predicted aligned error: 6.88 Å